Protein AF-Q5F822-F1 (afdb_monomer)

Secondary structure (DSSP, 8-state):
-----HHHHHHHHHHHHHTTT-GGGS-HHHHHHHHHHHH-GGGHHHHHTGGGGSS---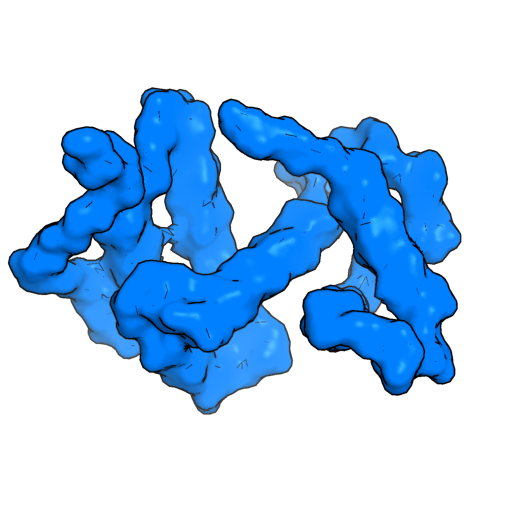-GGGT---HHHHHHHHHHHHHHHHHT-STTHHHHHHHHHHHH-TTHHHHHHHHHHHHHHHHHHHHTPPP-HHHHHHHHHHHTT----SSPPPPTTT--

Sequence (156 aa):
MYDVNTHDVRRFFARVWQQRLNPLQLGALEQKALRIVEAHPEYHRYLERIEDHLDTDWLPENGESNPFLHMSLHLSVQEQAGIDQPHGIRAIHDTLCAKRGWPEAEHEMMEALAETLWTAQRYGTGLDVNFYMTRLRKLIGLGAEDQARLNPHEIA

InterPro domains:
  IPR014993 Protein of unknown function DUF1841 [PF08897] (6-137)

Radius of gyration: 16.67 Å; Cα contacts (8 Å, |Δi|>4): 138; chains: 1; bounding box: 43×29×45 Å

pLDDT: mean 93.11, std 9.92, range [33.16, 98.75]

Foldseek 3Di:
DPPPQLLVLLLLLLVLLVCLVPLVPDDPLSNQSSVLCVVCVVCSVCSPVVVVPSPDDDDVVVVDDDPSVVSVLLSVLCVCLVVCVVPPSVVLLVLLCVVPNPPVSSVQLSVLVVVQVCVCVVVVHARQPQSSVQSSLVVNPHHGDPDGDDGPVNPD

Mean predicted aligned error: 4.24 Å

Solvent-accessible surface area (backbone atoms only — not comparable to full-atom values): 9109 Å² total; per-residue (Å²): 126,88,79,72,54,64,54,58,57,51,50,48,56,22,51,35,60,73,42,56,92,49,55,89,79,45,53,76,68,45,47,54,51,39,55,54,50,70,75,38,66,89,47,48,71,50,40,78,43,40,85,85,50,59,82,64,82,64,43,76,90,74,75,44,79,44,62,65,60,53,56,49,45,51,53,49,53,53,46,26,35,70,70,33,50,64,78,63,40,28,62,48,50,54,52,35,33,76,75,65,33,81,66,59,30,53,56,62,49,39,53,37,51,51,53,36,52,49,51,16,63,76,69,74,47,62,62,52,53,54,63,32,50,28,48,50,31,43,77,76,76,39,66,67,71,96,68,83,65,86,32,76,76,75,70,124

Structure (mmCIF, N/CA/C/O backbone):
data_AF-Q5F822-F1
#
_entry.id   AF-Q5F822-F1
#
loop_
_atom_site.group_PDB
_atom_site.id
_atom_site.type_symbol
_atom_site.label_atom_id
_atom_site.label_alt_id
_atom_site.label_comp_id
_atom_site.label_asym_id
_atom_site.label_entity_id
_atom_site.label_seq_id
_atom_site.pdbx_PDB_ins_code
_atom_site.Cartn_x
_atom_site.Cartn_y
_atom_site.Cartn_z
_atom_site.occupancy
_atom_site.B_iso_or_equiv
_atom_site.auth_seq_id
_atom_site.auth_comp_id
_atom_site.auth_asym_id
_atom_site.auth_atom_id
_atom_site.pdbx_PDB_model_num
ATOM 1 N N . MET A 1 1 ? 14.947 14.707 7.868 1.00 33.16 1 MET A N 1
ATOM 2 C CA . MET A 1 1 ? 13.907 13.732 7.479 1.00 33.16 1 MET A CA 1
ATOM 3 C C . MET A 1 1 ? 12.637 14.205 8.157 1.00 33.16 1 MET A C 1
ATOM 5 O O . MET A 1 1 ? 12.755 14.585 9.314 1.00 33.16 1 MET A O 1
ATOM 9 N N . TYR A 1 2 ? 11.508 14.337 7.453 1.00 37.69 2 TYR A N 1
ATOM 10 C CA . TYR A 1 2 ? 10.244 14.725 8.092 1.00 37.69 2 TYR A CA 1
ATOM 11 C C . TYR A 1 2 ? 10.014 13.776 9.268 1.00 37.69 2 TYR A C 1
ATOM 13 O O . TYR A 1 2 ? 9.829 12.582 9.046 1.00 37.69 2 TYR A O 1
ATOM 21 N N . ASP A 1 3 ? 10.130 14.284 10.492 1.00 50.03 3 ASP A N 1
ATOM 22 C CA . ASP A 1 3 ? 9.794 13.524 11.687 1.00 50.03 3 ASP A CA 1
ATOM 23 C C . ASP A 1 3 ? 8.271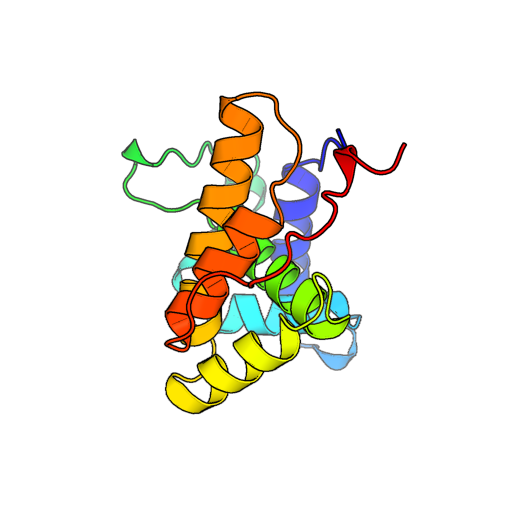 13.480 11.712 1.00 50.03 3 ASP A C 1
ATOM 25 O O . ASP A 1 3 ? 7.601 14.373 12.233 1.00 50.03 3 ASP A O 1
ATOM 29 N N . VAL A 1 4 ? 7.714 12.542 10.942 1.00 64.75 4 VAL A N 1
ATOM 30 C CA . VAL A 1 4 ? 6.280 12.304 10.924 1.00 64.75 4 VAL A CA 1
ATOM 31 C C . VAL A 1 4 ? 5.951 11.827 12.322 1.00 64.75 4 VAL A C 1
ATOM 33 O O . VAL A 1 4 ? 6.235 10.684 12.679 1.00 64.75 4 VAL A O 1
ATOM 36 N N . ASN A 1 5 ? 5.391 12.734 13.114 1.00 85.94 5 ASN A N 1
ATOM 37 C CA . ASN A 1 5 ? 5.016 12.455 14.480 1.00 85.94 5 ASN A CA 1
ATOM 38 C C . ASN A 1 5 ? 4.068 11.250 14.489 1.00 85.94 5 ASN A C 1
ATOM 40 O O . ASN A 1 5 ? 2.938 11.305 13.991 1.00 85.94 5 ASN A O 1
ATOM 44 N N . THR A 1 6 ? 4.555 10.137 15.035 1.00 90.00 6 THR A N 1
ATOM 45 C CA . THR A 1 6 ? 3.831 8.866 15.052 1.00 90.00 6 THR A CA 1
ATOM 46 C C . THR A 1 6 ? 2.511 8.999 15.803 1.00 90.00 6 THR A C 1
ATOM 48 O O . THR A 1 6 ? 1.526 8.379 15.403 1.00 90.00 6 THR A O 1
ATOM 51 N N . HIS A 1 7 ? 2.447 9.854 16.829 1.00 94.31 7 HIS A N 1
ATOM 52 C CA . HIS A 1 7 ? 1.209 10.149 17.550 1.00 94.31 7 HIS A CA 1
ATOM 53 C C . HIS A 1 7 ? 0.186 10.861 16.665 1.00 94.31 7 HIS A C 1
ATOM 55 O O . HIS A 1 7 ? -0.999 10.548 16.754 1.00 94.31 7 HIS A O 1
ATOM 61 N N . ASP A 1 8 ? 0.616 11.775 15.794 1.00 94.94 8 ASP A N 1
ATOM 62 C CA . ASP A 1 8 ? -0.298 12.507 14.909 1.00 94.94 8 ASP A CA 1
ATOM 63 C C . ASP A 1 8 ? -0.915 11.572 13.865 1.00 94.94 8 ASP A C 1
ATOM 65 O O . ASP A 1 8 ? -2.124 11.613 13.643 1.00 94.94 8 ASP A O 1
ATOM 69 N N . VAL A 1 9 ? -0.124 10.657 13.292 1.00 95.25 9 VAL A N 1
ATOM 70 C CA . VAL A 1 9 ? -0.637 9.619 12.377 1.00 95.25 9 VAL A CA 1
ATOM 71 C C . VAL A 1 9 ? -1.618 8.692 13.095 1.00 95.25 9 VAL A C 1
ATOM 73 O O . VAL A 1 9 ? -2.702 8.411 12.581 1.00 95.25 9 VAL A O 1
ATOM 76 N N . ARG A 1 10 ? -1.271 8.245 14.308 1.00 96.88 10 ARG A N 1
ATOM 77 C CA . ARG A 1 10 ? -2.132 7.394 15.144 1.00 96.88 1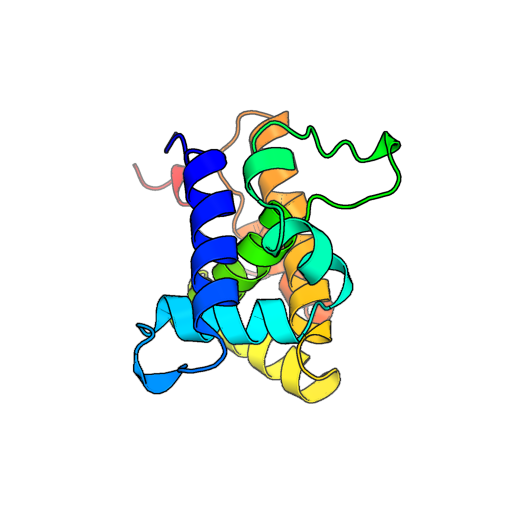0 ARG A CA 1
ATOM 78 C C . ARG A 1 10 ? -3.475 8.073 15.432 1.00 96.88 10 ARG A C 1
ATOM 80 O O . ARG A 1 10 ? -4.534 7.494 15.178 1.00 96.88 10 ARG A O 1
ATOM 87 N N . ARG A 1 11 ? -3.446 9.330 15.885 1.00 97.25 11 ARG A N 1
ATOM 88 C CA . ARG A 1 11 ? -4.654 10.122 16.166 1.00 97.25 11 ARG A CA 1
ATOM 89 C C . ARG A 1 11 ? -5.446 10.469 14.909 1.00 97.25 11 ARG A C 1
ATOM 91 O O . ARG A 1 11 ? -6.672 10.506 14.979 1.00 97.25 11 ARG A O 1
ATOM 98 N N . PHE A 1 12 ? -4.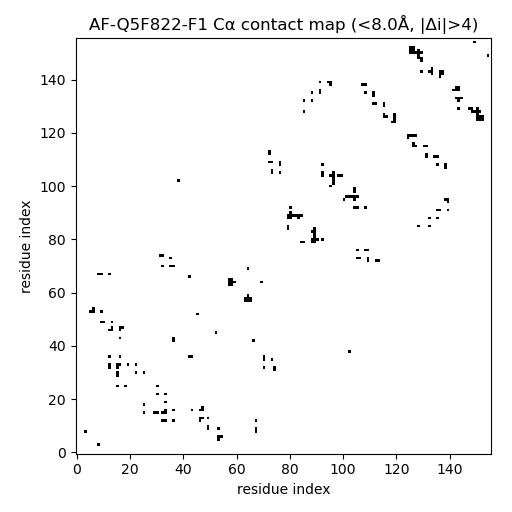791 10.669 13.765 1.00 97.50 12 PHE A N 1
ATOM 99 C CA . PHE A 1 12 ? -5.464 10.892 12.486 1.00 97.50 12 PHE A CA 1
ATOM 100 C C . PHE A 1 12 ? -6.397 9.724 12.134 1.00 97.50 12 PHE A C 1
ATOM 102 O O . PHE A 1 12 ? -7.594 9.942 11.944 1.00 97.50 12 PHE A O 1
ATOM 109 N N . PHE A 1 13 ? -5.897 8.483 12.132 1.00 98.12 13 PHE A N 1
ATOM 110 C CA . PHE A 1 13 ? -6.738 7.316 11.833 1.00 98.12 13 PHE A CA 1
ATOM 111 C C . PHE A 1 13 ? -7.849 7.115 12.869 1.00 98.12 13 PHE A C 1
ATOM 113 O O . PHE A 1 13 ? -8.981 6.797 12.504 1.00 98.12 13 PHE A O 1
ATOM 120 N N . ALA A 1 14 ? -7.564 7.354 14.152 1.00 97.75 14 ALA A N 1
ATOM 121 C CA . ALA A 1 14 ? -8.575 7.246 15.200 1.00 97.75 14 ALA A CA 1
ATOM 122 C C . ALA A 1 14 ? -9.697 8.283 15.040 1.00 97.75 14 ALA A C 1
ATOM 124 O O . ALA A 1 14 ? -10.873 7.939 15.157 1.00 97.75 14 ALA A O 1
ATOM 125 N N . ARG A 1 15 ? -9.364 9.534 14.697 1.00 97.25 15 ARG A N 1
ATOM 126 C CA . ARG A 1 15 ? -10.349 10.582 14.389 1.00 97.25 15 ARG A CA 1
ATOM 127 C C . ARG A 1 15 ? -11.228 10.190 13.203 1.00 97.25 15 ARG A C 1
ATOM 129 O O . ARG A 1 15 ? -12.448 10.314 13.291 1.00 97.25 15 ARG A O 1
ATOM 136 N N . VAL A 1 16 ? -10.623 9.704 12.118 1.00 97.94 16 VAL A N 1
ATOM 137 C CA . VAL A 1 16 ? -11.362 9.224 10.940 1.00 97.94 16 VAL A CA 1
ATOM 138 C C . VAL A 1 16 ? -12.339 8.116 11.342 1.00 97.94 16 VAL A C 1
ATOM 140 O O . VAL A 1 16 ? -13.517 8.172 10.988 1.00 97.94 16 VAL A O 1
ATOM 143 N N . TRP A 1 17 ? -11.892 7.158 12.159 1.00 97.62 17 TRP A N 1
ATOM 144 C CA . TRP A 1 17 ? -12.746 6.077 12.653 1.00 97.62 17 TRP A CA 1
ATOM 145 C C . TRP A 1 17 ? -13.890 6.566 13.548 1.00 97.62 17 TRP A C 1
ATOM 147 O O . TRP A 1 17 ? -15.018 6.082 13.436 1.00 97.62 17 TRP A O 1
ATOM 157 N N . GLN A 1 18 ? -13.649 7.556 14.407 1.00 96.00 18 GLN A N 1
ATOM 158 C CA . GLN A 1 18 ? -14.696 8.175 15.229 1.00 96.00 18 GLN A CA 1
ATOM 159 C C . GLN A 1 18 ? -15.768 8.874 14.377 1.00 96.00 18 GLN A C 1
ATOM 161 O O . GLN A 1 18 ? -16.945 8.862 14.735 1.00 96.00 18 GLN A O 1
ATOM 166 N N . GLN A 1 19 ? -15.385 9.442 13.233 1.00 95.75 19 GLN A N 1
ATOM 167 C CA . GLN A 1 19 ? -16.272 10.184 12.332 1.00 95.75 19 GLN A CA 1
ATOM 168 C C . GLN A 1 19 ? -16.927 9.318 11.238 1.00 95.75 19 GLN A C 1
ATOM 170 O O . GLN A 1 19 ? -17.688 9.837 10.420 1.00 95.75 19 GLN A O 1
ATOM 175 N N . ARG A 1 20 ? -16.712 7.993 11.253 1.00 96.62 20 ARG A N 1
ATOM 176 C CA . ARG A 1 20 ? -17.192 7.044 10.227 1.00 96.62 20 ARG A CA 1
ATOM 177 C C . ARG A 1 20 ? -18.690 7.103 9.920 1.00 96.62 20 ARG A C 1
ATOM 179 O O . ARG A 1 20 ? -19.097 6.822 8.802 1.00 96.62 20 ARG A O 1
ATOM 186 N N . LEU A 1 21 ? -19.521 7.476 10.898 1.00 95.94 21 LEU A N 1
ATOM 187 C CA . LEU A 1 21 ? -20.980 7.543 10.733 1.00 95.94 21 LEU A CA 1
ATOM 188 C C . LEU A 1 21 ? -21.451 8.793 9.973 1.00 95.94 21 LEU A C 1
ATOM 190 O O . LEU A 1 21 ? -22.629 8.894 9.640 1.00 95.94 21 LEU A O 1
ATOM 194 N N . ASN A 1 22 ? -20.557 9.746 9.697 1.00 94.00 22 ASN A N 1
ATOM 195 C CA . ASN A 1 22 ? -20.857 10.929 8.897 1.00 94.00 22 ASN A CA 1
ATOM 196 C C . ASN A 1 22 ? -19.758 11.183 7.846 1.00 94.00 22 ASN A C 1
ATOM 198 O O . ASN A 1 22 ? -19.068 12.205 7.893 1.00 94.00 22 ASN A O 1
ATOM 202 N N . PRO A 1 23 ? -19.585 10.262 6.878 1.00 88.31 23 PRO A N 1
ATOM 203 C CA . PRO A 1 23 ? -18.461 10.295 5.942 1.00 88.31 23 PRO A CA 1
ATOM 204 C C . PRO A 1 23 ? -18.490 11.512 5.006 1.00 88.31 23 PRO A C 1
ATOM 206 O O . PRO A 1 23 ? -17.453 11.911 4.489 1.00 88.31 23 PRO A O 1
ATOM 209 N N . LEU A 1 24 ? -19.653 12.149 4.816 1.00 89.81 24 LEU A N 1
ATOM 210 C CA . LEU A 1 24 ? -19.796 13.354 3.988 1.00 89.81 24 LEU A CA 1
ATOM 211 C C . LEU A 1 24 ? -19.132 14.599 4.600 1.00 89.81 24 LEU A C 1
ATOM 213 O O . LEU A 1 24 ? -18.941 15.585 3.894 1.00 89.81 24 LEU A O 1
ATOM 217 N N . GLN A 1 25 ? -18.793 14.569 5.893 1.00 94.00 25 GLN A N 1
ATOM 218 C CA . GLN A 1 25 ? -18.050 15.643 6.566 1.00 94.00 25 GLN A CA 1
ATOM 219 C C . GLN A 1 25 ? -16.531 15.447 6.499 1.00 94.00 25 GLN A C 1
ATOM 221 O O . GLN A 1 25 ? -15.785 16.354 6.863 1.00 94.00 25 GLN A O 1
ATOM 226 N N . LEU A 1 26 ? -16.071 14.277 6.050 1.00 96.75 26 LEU A N 1
ATOM 227 C CA . LEU A 1 26 ? -14.653 13.974 5.922 1.00 96.75 26 LEU A CA 1
ATOM 228 C C . LEU A 1 26 ? -14.077 14.627 4.664 1.00 96.75 26 LEU A C 1
ATOM 230 O O . LEU A 1 26 ? -14.685 14.593 3.592 1.00 96.75 26 LEU A O 1
ATOM 234 N N . GLY A 1 27 ? -12.869 15.174 4.773 1.00 96.88 27 GLY A N 1
ATOM 235 C CA . GLY A 1 27 ? -12.091 15.621 3.622 1.00 96.88 27 GLY A CA 1
ATOM 236 C C . GLY A 1 27 ? -11.655 14.454 2.728 1.00 96.88 27 GLY A C 1
ATOM 237 O O . GLY A 1 27 ? -11.729 13.288 3.108 1.00 96.88 27 GLY A O 1
ATOM 238 N N . ALA A 1 28 ? -11.139 14.749 1.532 1.00 95.12 28 ALA A N 1
ATOM 239 C CA . ALA A 1 28 ? -10.774 13.714 0.556 1.00 95.12 28 ALA A CA 1
ATOM 240 C C . ALA A 1 28 ? -9.756 12.684 1.095 1.00 95.12 28 ALA A C 1
ATOM 242 O O . ALA A 1 28 ? -9.903 11.486 0.853 1.00 95.12 28 ALA A O 1
ATOM 243 N N . LEU A 1 29 ? -8.745 13.131 1.852 1.00 96.56 29 LEU A N 1
ATOM 244 C CA . LEU A 1 29 ? -7.767 12.236 2.483 1.00 96.56 29 LEU A CA 1
ATOM 245 C C . LEU A 1 29 ? -8.405 11.384 3.590 1.00 96.56 29 LEU A C 1
ATOM 247 O O . LEU A 1 29 ? -8.164 10.182 3.656 1.00 96.56 29 LEU A O 1
ATOM 251 N N . GLU A 1 30 ? -9.250 11.990 4.424 1.00 97.81 30 GLU A N 1
ATOM 252 C CA . GLU A 1 30 ? -9.978 11.289 5.485 1.00 97.81 30 GLU A CA 1
ATOM 253 C C . GLU A 1 30 ? -10.946 10.243 4.899 1.00 97.81 30 GLU A C 1
ATOM 255 O O . GLU A 1 30 ? -11.057 9.153 5.444 1.00 97.81 30 GLU A O 1
ATOM 260 N N . GLN A 1 31 ? -11.577 10.508 3.749 1.00 97.44 31 GLN A N 1
ATOM 261 C CA . GLN A 1 31 ? -12.413 9.526 3.045 1.00 97.44 31 GLN A CA 1
ATOM 262 C C . GLN A 1 31 ? -11.600 8.347 2.488 1.00 97.44 31 GLN A C 1
ATOM 264 O O . GLN A 1 31 ? -12.050 7.202 2.553 1.00 97.44 31 GLN A O 1
ATOM 269 N N . LYS A 1 32 ? -10.394 8.588 1.946 1.00 96.94 32 LYS A N 1
ATOM 270 C CA . LYS A 1 32 ? -9.475 7.497 1.565 1.00 96.94 32 LYS A CA 1
ATOM 271 C C . LYS A 1 32 ? -9.097 6.664 2.794 1.00 96.94 32 LYS A C 1
ATOM 273 O O . LYS A 1 32 ? -9.216 5.443 2.752 1.00 96.94 32 LYS A O 1
ATOM 278 N N . ALA A 1 33 ? -8.714 7.328 3.885 1.00 98.25 33 ALA A N 1
ATOM 279 C CA . ALA A 1 33 ? -8.361 6.676 5.140 1.00 98.25 33 ALA A CA 1
ATOM 280 C C . ALA A 1 33 ? -9.531 5.870 5.723 1.00 98.25 33 ALA A C 1
ATOM 282 O O . ALA A 1 33 ? -9.316 4.745 6.158 1.00 98.25 33 ALA A O 1
ATOM 283 N N . LEU A 1 34 ? -10.764 6.388 5.672 1.00 98.19 34 LEU A N 1
ATOM 284 C CA . LEU A 1 34 ? -11.944 5.681 6.168 1.00 98.19 34 LEU A CA 1
ATOM 285 C C . LEU A 1 34 ? -12.154 4.367 5.415 1.00 98.19 34 LEU A C 1
ATOM 287 O O . LEU A 1 34 ? -12.291 3.334 6.058 1.00 98.19 34 LEU A O 1
ATOM 291 N N . ARG A 1 35 ? -12.089 4.389 4.077 1.00 97.69 35 ARG A N 1
ATOM 292 C CA . ARG A 1 35 ? -12.210 3.166 3.267 1.00 97.69 35 ARG A CA 1
ATOM 293 C C . ARG A 1 35 ? -11.155 2.132 3.653 1.00 97.69 35 ARG A C 1
ATOM 295 O O . ARG A 1 35 ? -11.484 0.964 3.819 1.00 97.69 35 ARG A O 1
ATOM 302 N N . ILE A 1 36 ? -9.902 2.560 3.835 1.00 98.44 36 ILE A N 1
ATOM 303 C CA . ILE A 1 36 ? -8.814 1.672 4.275 1.00 98.44 36 ILE A CA 1
ATOM 304 C C . ILE A 1 36 ? -9.134 1.074 5.647 1.00 98.44 36 ILE A C 1
ATOM 306 O O . ILE A 1 36 ? -9.031 -0.137 5.806 1.00 98.44 36 ILE A O 1
ATOM 310 N N . VAL A 1 37 ? -9.548 1.891 6.619 1.00 98.12 37 VAL A N 1
ATOM 311 C CA . VAL A 1 37 ? -9.900 1.411 7.962 1.00 98.12 37 VAL A CA 1
ATOM 312 C C . VAL A 1 37 ? -11.061 0.415 7.899 1.00 98.12 37 VAL A C 1
ATOM 314 O O . VAL A 1 37 ? -10.990 -0.636 8.525 1.00 98.12 37 VAL A O 1
ATOM 317 N N . GLU A 1 38 ? -12.111 0.693 7.127 1.00 97.81 38 GLU A N 1
ATOM 318 C CA . GLU A 1 38 ? -13.256 -0.213 6.957 1.00 97.81 38 GLU A CA 1
ATOM 319 C C . GLU A 1 38 ? -12.850 -1.575 6.377 1.00 97.81 38 GLU A C 1
ATOM 321 O O . GLU A 1 38 ? -13.400 -2.596 6.787 1.00 97.81 38 GLU A O 1
ATOM 326 N N . ALA A 1 39 ? -11.858 -1.601 5.484 1.00 97.75 39 ALA A N 1
ATOM 327 C CA . ALA A 1 39 ? -11.325 -2.831 4.903 1.00 97.75 39 ALA A CA 1
ATOM 328 C C . ALA A 1 39 ? -10.390 -3.629 5.834 1.00 97.75 39 ALA A C 1
ATOM 330 O O . ALA A 1 39 ? -10.067 -4.764 5.500 1.00 97.75 39 ALA A O 1
ATOM 331 N N . HIS A 1 40 ? -9.982 -3.073 6.983 1.00 97.56 40 HIS A N 1
ATOM 332 C CA . HIS A 1 40 ? -9.076 -3.719 7.947 1.00 97.56 40 HIS A CA 1
ATOM 333 C C . HIS A 1 40 ? -9.705 -3.783 9.355 1.00 97.56 40 HIS A C 1
ATOM 335 O O . HIS A 1 40 ? -9.281 -3.063 10.272 1.00 97.56 40 HIS A O 1
ATOM 341 N N . PRO A 1 41 ? -10.747 -4.616 9.558 1.00 97.00 41 PRO A N 1
ATOM 342 C CA . PRO A 1 41 ? -11.453 -4.735 10.836 1.00 97.00 41 PRO A CA 1
ATOM 343 C C . PRO A 1 41 ? -10.570 -5.147 12.020 1.00 97.00 41 PRO A C 1
ATOM 345 O O . PRO A 1 41 ? -10.848 -4.774 13.161 1.00 97.00 41 PRO A O 1
ATOM 348 N N . GLU A 1 42 ? -9.468 -5.849 11.773 1.00 95.25 42 GLU A N 1
ATOM 349 C CA . GLU A 1 42 ? -8.463 -6.221 12.769 1.00 95.25 42 GLU A CA 1
ATOM 350 C C . GLU A 1 42 ? -7.844 -5.013 13.495 1.00 95.25 42 GLU A C 1
ATOM 352 O O . GLU A 1 42 ? -7.375 -5.143 14.630 1.00 95.25 42 GLU A O 1
ATOM 357 N N . TYR A 1 43 ? -7.880 -3.827 12.877 1.00 95.88 43 TYR A N 1
ATOM 358 C CA . TYR A 1 43 ? -7.311 -2.605 13.440 1.00 95.88 43 TYR A CA 1
ATOM 359 C C . TYR A 1 43 ? -8.319 -1.745 14.204 1.00 95.88 43 TYR A C 1
ATOM 361 O O . TYR A 1 43 ? -7.904 -0.874 14.973 1.00 95.88 43 TYR A O 1
ATOM 369 N N . HIS A 1 44 ? -9.626 -2.005 14.075 1.00 96.94 44 HIS A N 1
ATOM 370 C CA . HIS A 1 44 ? -10.677 -1.194 14.711 1.00 96.94 44 HIS A CA 1
ATOM 371 C C . HIS A 1 44 ? -10.492 -1.104 16.228 1.00 96.94 44 HIS A C 1
ATOM 373 O O . HIS A 1 44 ? -10.607 -0.018 16.795 1.00 96.94 44 HIS A O 1
ATOM 379 N N . ARG A 1 45 ? -10.094 -2.212 16.871 1.00 95.44 45 ARG A N 1
ATOM 380 C CA . ARG A 1 45 ? -9.850 -2.278 18.324 1.00 95.44 45 ARG A CA 1
ATOM 381 C C . ARG A 1 45 ? -8.812 -1.267 18.819 1.00 95.44 45 ARG A C 1
ATOM 383 O O . ARG A 1 45 ? -8.971 -0.717 19.905 1.00 95.44 45 ARG A O 1
ATOM 390 N N . TYR A 1 46 ? -7.775 -0.993 18.026 1.00 95.69 46 TYR A N 1
ATOM 391 C CA . TYR A 1 46 ? -6.743 -0.025 18.400 1.00 95.69 46 TYR A CA 1
ATOM 392 C C . TYR A 1 46 ? -7.236 1.411 18.211 1.00 95.69 46 TYR A C 1
ATOM 394 O O . TYR A 1 46 ? -6.914 2.286 19.008 1.00 95.69 46 TYR A O 1
ATOM 402 N N . LEU A 1 47 ? -8.046 1.656 17.177 1.00 97.19 47 LEU A N 1
ATOM 403 C CA . LEU A 1 47 ? -8.592 2.980 16.867 1.00 97.19 47 LEU A CA 1
ATOM 404 C C . LEU A 1 47 ? -9.652 3.426 17.880 1.00 97.19 47 LEU A C 1
ATOM 406 O O . LEU A 1 47 ? -9.741 4.610 18.201 1.00 97.19 47 LEU A O 1
ATOM 410 N N . GLU A 1 48 ? -10.432 2.487 18.415 1.00 96.00 48 GLU A N 1
ATOM 411 C CA . GLU A 1 48 ? -11.412 2.747 19.478 1.00 96.00 48 GLU A CA 1
ATOM 412 C C . GLU A 1 48 ? -10.763 3.150 20.808 1.00 96.00 48 GLU A C 1
ATOM 414 O O . GLU A 1 48 ? -11.383 3.852 21.607 1.00 96.00 48 GLU A O 1
ATOM 419 N N . ARG A 1 49 ? -9.512 2.737 21.037 1.00 94.94 49 ARG A N 1
ATOM 420 C CA . ARG A 1 49 ? -8.760 2.970 22.277 1.00 94.94 49 ARG A CA 1
ATOM 421 C C . ARG A 1 49 ? -7.403 3.611 22.005 1.00 94.94 49 ARG A C 1
ATOM 423 O O . ARG A 1 49 ? -6.396 3.217 22.581 1.00 94.94 49 ARG A O 1
ATOM 430 N N . ILE A 1 50 ? -7.372 4.597 21.110 1.00 95.88 50 ILE A N 1
ATOM 431 C CA . ILE A 1 50 ? -6.108 5.106 20.567 1.00 95.88 50 ILE A CA 1
ATOM 432 C C . ILE A 1 50 ? -5.128 5.608 21.629 1.00 95.88 50 ILE A C 1
ATOM 434 O O . ILE A 1 50 ? -3.934 5.364 21.492 1.00 95.88 50 ILE A O 1
ATOM 438 N N . GLU A 1 51 ? -5.615 6.247 22.696 1.00 95.81 51 GLU A N 1
ATOM 439 C CA . GLU A 1 51 ? -4.759 6.785 23.762 1.00 95.81 51 GLU A CA 1
ATOM 440 C C . GLU A 1 51 ? -4.016 5.676 24.535 1.00 95.81 51 GLU A C 1
ATOM 442 O O . GLU A 1 51 ? -2.904 5.912 24.995 1.00 95.81 51 GLU A O 1
ATOM 447 N N . ASP A 1 52 ? -4.551 4.447 24.583 1.00 95.69 52 ASP A N 1
ATOM 448 C CA . ASP A 1 52 ? -3.861 3.281 25.166 1.00 95.69 52 ASP A CA 1
ATOM 449 C C . ASP A 1 52 ? -2.733 2.761 24.252 1.00 95.69 52 ASP A C 1
ATOM 451 O O . ASP A 1 52 ? -1.877 1.982 24.675 1.00 95.69 52 ASP A O 1
ATOM 455 N N . HIS A 1 53 ? -2.739 3.174 22.981 1.00 94.06 53 HIS A N 1
ATOM 456 C CA . HIS A 1 53 ? -1.892 2.640 21.923 1.00 94.06 53 HIS A CA 1
ATOM 457 C C . HIS A 1 53 ? -0.996 3.688 21.264 1.00 94.06 53 HIS A C 1
ATOM 459 O O . HIS A 1 53 ? -0.457 3.424 20.192 1.00 94.06 53 HIS A O 1
ATOM 465 N N . LEU A 1 54 ? -0.805 4.873 21.850 1.00 93.94 54 LEU A N 1
ATOM 466 C CA . LEU A 1 54 ? 0.050 5.910 21.254 1.00 93.94 54 LEU A CA 1
ATOM 467 C C . LEU A 1 54 ? 1.535 5.558 21.291 1.00 93.94 54 LEU A C 1
ATOM 469 O O . LEU A 1 54 ? 2.234 5.773 20.303 1.00 93.94 54 LEU A O 1
ATOM 473 N N . ASP A 1 55 ? 1.973 4.947 22.387 1.00 93.50 55 ASP A N 1
ATOM 474 C CA . ASP A 1 55 ? 3.374 4.591 22.635 1.00 93.50 55 ASP A CA 1
ATOM 475 C C . ASP A 1 55 ? 3.646 3.093 22.446 1.00 93.50 55 ASP A C 1
ATOM 477 O O . ASP A 1 55 ? 4.709 2.594 22.796 1.00 93.50 55 ASP A O 1
ATOM 481 N N . THR A 1 56 ? 2.684 2.339 21.898 1.00 92.44 56 THR A N 1
ATOM 482 C CA . THR A 1 56 ? 2.901 0.918 21.604 1.00 92.44 56 THR A CA 1
ATOM 483 C C . THR A 1 56 ? 3.992 0.756 20.549 1.00 92.44 56 THR A C 1
ATOM 485 O O . THR A 1 56 ? 3.858 1.281 19.433 1.00 92.44 56 THR A O 1
ATOM 488 N N . ASP A 1 57 ? 5.016 -0.021 20.896 1.00 87.94 57 ASP A N 1
ATOM 489 C CA . ASP A 1 57 ? 6.044 -0.492 19.977 1.00 87.94 57 ASP A CA 1
ATOM 490 C C . ASP A 1 57 ? 5.580 -1.761 19.263 1.00 87.94 57 ASP A C 1
ATOM 492 O O . ASP A 1 57 ? 5.448 -2.847 19.833 1.00 87.94 57 ASP A O 1
ATOM 496 N N . TRP A 1 58 ? 5.331 -1.601 17.969 1.00 88.44 58 TRP A N 1
ATOM 497 C CA . TRP A 1 58 ? 4.927 -2.672 17.071 1.00 88.44 58 TRP A CA 1
ATOM 498 C C . TRP A 1 58 ? 6.164 -3.337 16.472 1.00 88.44 58 TRP A C 1
ATOM 500 O O . TRP A 1 58 ? 6.645 -2.934 15.411 1.00 88.44 58 TRP A O 1
ATOM 510 N N . LEU A 1 59 ? 6.700 -4.329 17.183 1.00 80.75 59 LEU A N 1
ATOM 511 C CA . LEU A 1 59 ? 7.857 -5.102 16.740 1.00 80.75 59 LEU A CA 1
ATOM 512 C C . LEU A 1 59 ? 7.415 -6.329 15.926 1.00 80.75 59 LEU A C 1
ATOM 514 O O . LEU A 1 59 ? 6.474 -7.008 16.342 1.00 80.75 59 LEU A O 1
ATOM 518 N N . PRO A 1 60 ? 8.123 -6.685 14.834 1.00 75.62 60 PRO A N 1
ATOM 519 C CA . PRO A 1 60 ? 7.841 -7.904 14.065 1.00 75.62 60 PRO A CA 1
ATOM 520 C C . PRO A 1 60 ? 7.812 -9.175 14.928 1.00 75.62 60 PRO A C 1
ATOM 522 O O . PRO A 1 60 ? 7.068 -10.111 14.653 1.00 75.62 60 PRO A O 1
ATOM 525 N N . GLU A 1 61 ? 8.606 -9.186 15.999 1.00 75.81 61 GLU A N 1
ATOM 526 C CA . GLU A 1 61 ? 8.734 -10.275 16.973 1.00 75.81 61 GLU A CA 1
ATOM 527 C C . GLU A 1 61 ? 7.428 -10.573 17.723 1.00 75.81 61 GLU A C 1
ATOM 529 O O . GLU A 1 61 ? 7.209 -11.705 18.150 1.00 75.81 61 GLU A O 1
ATOM 534 N N . ASN A 1 62 ? 6.535 -9.586 17.838 1.00 74.56 62 ASN A N 1
ATOM 535 C CA . ASN A 1 62 ? 5.242 -9.741 18.504 1.00 74.56 62 ASN A CA 1
ATOM 536 C C . ASN A 1 62 ? 4.198 -10.434 17.612 1.00 74.56 62 ASN A C 1
ATOM 538 O O . ASN A 1 62 ? 3.068 -10.643 18.046 1.00 74.56 62 ASN A O 1
ATOM 542 N N . GLY A 1 63 ? 4.546 -10.766 16.363 1.00 72.00 63 GLY A N 1
ATOM 543 C CA . GLY A 1 63 ? 3.644 -11.400 15.398 1.00 72.00 63 GLY A CA 1
ATOM 544 C C . GLY A 1 63 ? 2.526 -10.490 14.877 1.00 72.00 63 GLY A C 1
ATOM 545 O O . GLY A 1 63 ? 1.718 -10.937 14.067 1.00 72.00 63 GLY A O 1
ATOM 546 N N . GLU A 1 64 ? 2.478 -9.226 15.305 1.00 74.50 64 GLU A N 1
ATOM 547 C CA . GLU A 1 64 ? 1.510 -8.232 14.844 1.00 74.50 64 GLU A CA 1
ATOM 548 C C . GLU A 1 64 ? 2.222 -7.147 14.021 1.00 74.50 64 GLU A C 1
ATOM 550 O O . GLU A 1 64 ? 3.130 -6.461 14.496 1.00 74.50 64 GLU A O 1
ATOM 555 N N . SER A 1 65 ? 1.794 -6.983 12.766 1.00 85.31 65 SER A N 1
ATOM 556 C CA . SER A 1 65 ? 2.207 -5.865 11.914 1.00 85.31 65 SER A CA 1
ATOM 557 C C . SER A 1 65 ? 1.739 -4.542 12.517 1.00 85.31 65 SER A C 1
ATOM 559 O O . SER A 1 65 ? 0.610 -4.450 12.990 1.00 85.31 65 SER A O 1
ATOM 561 N N . ASN A 1 66 ? 2.570 -3.497 12.447 1.00 93.12 66 ASN A N 1
ATOM 562 C CA . ASN A 1 66 ? 2.195 -2.156 12.903 1.00 93.12 66 ASN A CA 1
ATOM 563 C C . ASN A 1 66 ? 0.959 -1.641 12.128 1.00 93.12 66 ASN A C 1
ATOM 565 O O . ASN A 1 66 ? 1.102 -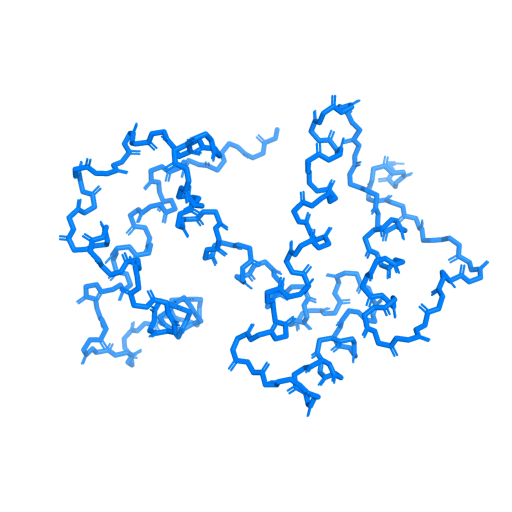1.312 10.944 1.00 93.12 66 ASN A O 1
ATOM 569 N N . PRO A 1 67 ? -0.216 -1.493 12.776 1.00 94.94 67 PRO A N 1
ATOM 570 C CA . PRO A 1 67 ? -1.459 -1.111 12.102 1.00 94.94 67 PRO A CA 1
ATOM 571 C C . PRO A 1 67 ? -1.348 0.224 11.368 1.00 94.94 67 PRO A C 1
ATOM 573 O O . PRO A 1 67 ? -1.815 0.394 10.245 1.00 94.94 67 PRO A O 1
ATOM 576 N N . PHE A 1 68 ? -0.691 1.192 12.000 1.00 95.88 68 PHE A N 1
ATOM 577 C CA . PHE A 1 68 ? -0.606 2.560 11.504 1.00 95.88 68 PHE A CA 1
ATOM 578 C C . PHE A 1 68 ? 0.375 2.681 10.348 1.00 95.88 68 PHE A C 1
ATOM 580 O O . PHE A 1 68 ? 0.112 3.425 9.403 1.00 95.88 68 PHE A O 1
ATOM 587 N N . LEU A 1 69 ? 1.477 1.926 10.395 1.00 94.31 69 LEU A N 1
ATOM 588 C CA . LEU A 1 69 ? 2.380 1.815 9.255 1.00 94.31 69 LEU A CA 1
ATOM 589 C C . LEU A 1 69 ? 1.653 1.166 8.075 1.00 94.31 69 LEU A C 1
ATOM 591 O O . LEU A 1 69 ? 1.687 1.714 6.979 1.00 94.31 69 LEU A O 1
ATOM 595 N N . HIS A 1 70 ? 0.947 0.057 8.311 1.00 95.81 70 HIS A N 1
ATOM 596 C CA . HIS A 1 70 ? 0.185 -0.648 7.278 1.00 95.81 70 HIS A CA 1
ATOM 597 C C . HIS A 1 70 ? -0.839 0.273 6.602 1.00 95.81 70 HIS A C 1
ATOM 599 O O . HIS A 1 70 ? -0.814 0.449 5.385 1.00 95.81 70 HIS A O 1
ATOM 605 N N . MET A 1 71 ? -1.690 0.945 7.382 1.00 97.56 71 MET A N 1
ATOM 606 C CA . MET A 1 71 ? -2.684 1.876 6.833 1.00 97.56 71 MET A CA 1
ATOM 607 C C . MET A 1 71 ? -2.041 3.086 6.129 1.00 97.56 71 MET A C 1
ATOM 609 O O . MET A 1 71 ? -2.562 3.565 5.121 1.00 97.56 71 MET A O 1
ATOM 613 N N . SER A 1 72 ? -0.891 3.575 6.607 1.00 97.06 72 SER A N 1
ATOM 614 C CA . SER A 1 72 ? -0.156 4.670 5.948 1.00 97.06 72 SER A CA 1
ATOM 615 C C . SER A 1 72 ? 0.491 4.242 4.627 1.00 97.06 72 SER A C 1
ATOM 617 O O . SER A 1 72 ? 0.587 5.046 3.697 1.00 97.06 72 SER A O 1
ATOM 619 N N . LEU A 1 73 ? 0.920 2.983 4.514 1.00 97.00 73 LEU A N 1
ATOM 620 C CA . LEU A 1 73 ? 1.452 2.424 3.273 1.00 97.00 73 LEU A CA 1
ATOM 621 C C . LEU A 1 73 ? 0.358 2.327 2.198 1.00 97.00 73 LEU A C 1
ATOM 623 O O . LEU A 1 73 ? 0.623 2.710 1.060 1.00 97.00 73 LEU A O 1
ATOM 627 N N . HIS A 1 74 ? -0.878 1.959 2.560 1.00 98.31 74 HIS A N 1
ATOM 628 C CA . HIS A 1 74 ? -2.023 2.049 1.642 1.00 98.31 74 HIS A CA 1
ATOM 629 C C . HIS A 1 74 ? -2.216 3.476 1.120 1.00 98.31 74 HIS A C 1
ATOM 631 O O . HIS A 1 74 ? -2.274 3.692 -0.090 1.00 98.31 74 HIS A O 1
ATOM 637 N N . LEU A 1 75 ? -2.260 4.471 2.018 1.00 98.12 75 LEU A N 1
ATOM 638 C CA . LEU A 1 75 ? -2.382 5.878 1.617 1.00 98.12 75 LEU A CA 1
ATOM 639 C C . LEU A 1 75 ? -1.242 6.307 0.684 1.00 98.12 75 LEU A C 1
ATOM 641 O O . LEU A 1 75 ? -1.486 7.017 -0.289 1.00 98.12 75 LEU A O 1
ATOM 645 N N . SER A 1 76 ? -0.019 5.845 0.949 1.00 97.69 76 SER A N 1
ATOM 646 C CA . SER A 1 76 ? 1.152 6.143 0.122 1.00 97.69 76 SER A CA 1
ATOM 647 C C . SER A 1 76 ? 1.024 5.549 -1.281 1.00 97.69 76 SER A C 1
ATOM 649 O O . SER A 1 76 ? 1.238 6.263 -2.257 1.00 97.69 76 SER A O 1
ATOM 651 N N . VAL A 1 77 ? 0.623 4.280 -1.404 1.00 98.38 77 VAL A N 1
ATOM 652 C CA . VAL A 1 77 ? 0.393 3.629 -2.706 1.00 98.38 77 VAL A CA 1
ATOM 653 C C . VAL A 1 77 ? -0.736 4.322 -3.472 1.00 98.38 77 VAL A C 1
ATOM 655 O O . VAL A 1 77 ? -0.585 4.609 -4.658 1.00 98.38 77 VAL A O 1
ATOM 658 N N . GLN A 1 78 ? -1.838 4.663 -2.799 1.00 98.31 78 GLN A N 1
ATOM 659 C CA . GLN A 1 78 ? -2.960 5.378 -3.415 1.00 98.31 78 GLN A CA 1
ATOM 660 C C . GLN A 1 78 ? -2.581 6.778 -3.890 1.00 98.31 78 GLN A C 1
ATOM 662 O O . GLN A 1 78 ? -3.097 7.237 -4.909 1.00 98.31 78 GLN A O 1
ATOM 667 N N . GLU A 1 79 ? -1.713 7.479 -3.163 1.00 97.94 79 GLU A N 1
ATOM 668 C CA . GLU A 1 79 ? -1.214 8.782 -3.591 1.00 97.94 79 GLU A CA 1
ATOM 669 C C . GLU A 1 79 ? -0.291 8.632 -4.797 1.00 97.94 79 GLU A C 1
ATOM 671 O O . GLU A 1 79 ? -0.536 9.260 -5.823 1.00 97.94 79 GLU A O 1
ATOM 676 N N . GLN A 1 80 ? 0.689 7.728 -4.725 1.00 98.31 80 GLN A N 1
ATOM 677 C CA . GLN A 1 80 ? 1.611 7.429 -5.822 1.00 98.31 80 GLN A CA 1
ATOM 678 C C . GLN A 1 80 ? 0.871 7.054 -7.112 1.00 98.31 80 GLN A C 1
ATOM 680 O O . GLN A 1 80 ? 1.136 7.631 -8.166 1.00 98.31 80 GLN A O 1
ATOM 685 N N . ALA A 1 81 ? -0.104 6.143 -7.034 1.00 98.44 81 ALA A N 1
ATOM 686 C CA . ALA A 1 81 ? -0.976 5.802 -8.156 1.00 98.44 81 ALA A CA 1
ATOM 687 C C . ALA A 1 81 ? -1.839 6.999 -8.581 1.00 98.44 81 ALA A C 1
ATOM 689 O O . ALA A 1 81 ? -1.998 7.261 -9.771 1.00 98.44 81 ALA A O 1
ATOM 690 N N . GLY A 1 82 ? -2.350 7.769 -7.618 1.00 97.75 82 GLY A N 1
ATOM 691 C CA . GLY A 1 82 ? -3.186 8.949 -7.821 1.00 97.75 82 GLY A CA 1
ATOM 692 C C . GLY A 1 82 ? -2.515 10.075 -8.604 1.00 97.75 82 GLY A C 1
ATOM 693 O O . GLY A 1 82 ? -3.196 10.721 -9.404 1.00 97.75 82 GLY A O 1
ATOM 694 N N . ILE A 1 83 ? -1.202 10.260 -8.460 1.00 97.75 83 ILE A N 1
ATOM 695 C CA . ILE A 1 83 ? -0.404 11.255 -9.201 1.00 97.75 83 ILE A CA 1
ATOM 696 C C . ILE A 1 83 ? 0.531 10.637 -10.253 1.00 97.75 83 ILE A C 1
ATOM 698 O O . ILE A 1 83 ? 1.259 11.363 -10.921 1.00 97.75 83 ILE A O 1
ATOM 702 N N . ASP A 1 84 ? 0.484 9.314 -10.429 1.00 98.06 84 ASP A N 1
ATOM 703 C CA . ASP A 1 84 ? 1.392 8.529 -11.277 1.00 98.06 84 ASP A CA 1
ATOM 704 C C . ASP A 1 84 ? 2.881 8.831 -11.019 1.00 98.06 84 ASP A C 1
ATOM 706 O O . ASP A 1 84 ? 3.651 9.118 -11.935 1.00 98.06 84 ASP A O 1
ATOM 710 N N . GLN A 1 85 ? 3.288 8.800 -9.748 1.00 95.94 85 GLN A N 1
ATOM 711 C CA . GLN A 1 85 ? 4.682 8.972 -9.338 1.00 95.94 85 GLN A CA 1
ATOM 712 C C . GLN A 1 85 ? 5.113 7.844 -8.395 1.00 95.94 85 GLN A C 1
ATOM 714 O O . GLN A 1 85 ? 4.554 7.739 -7.305 1.00 95.94 85 GLN A O 1
ATOM 719 N N . PRO A 1 86 ? 6.116 7.022 -8.761 1.00 96.19 86 PRO A N 1
ATOM 720 C CA . PRO A 1 86 ? 6.919 7.104 -9.987 1.00 96.19 86 PRO A CA 1
ATOM 721 C C . PRO A 1 86 ? 6.117 6.772 -11.262 1.00 96.19 86 PRO A C 1
ATOM 723 O O . PRO A 1 86 ? 5.273 5.885 -11.232 1.00 96.19 86 PRO A O 1
ATOM 726 N N . HIS A 1 87 ? 6.415 7.425 -12.394 1.00 95.75 87 HIS A N 1
ATOM 727 C CA . HIS A 1 87 ? 5.664 7.252 -13.654 1.00 95.75 87 HIS A CA 1
ATOM 728 C C . HIS A 1 87 ? 5.400 5.783 -14.025 1.00 95.75 87 HIS A C 1
ATOM 730 O O . HIS A 1 87 ? 6.300 4.942 -13.954 1.00 95.75 87 HIS A O 1
ATOM 736 N N . GLY A 1 88 ? 4.173 5.464 -14.429 1.00 96.94 88 GLY A N 1
ATOM 737 C CA . GLY A 1 88 ? 3.739 4.108 -14.761 1.00 96.94 88 GLY A CA 1
ATOM 738 C C . GLY A 1 88 ? 3.245 3.291 -13.565 1.00 96.94 88 GLY A C 1
ATOM 739 O O . GLY A 1 88 ? 2.666 2.223 -13.775 1.00 96.94 88 GLY A O 1
ATOM 740 N N . ILE A 1 89 ? 3.405 3.770 -12.325 1.00 98.50 89 ILE A N 1
ATOM 741 C CA . ILE A 1 89 ? 2.859 3.088 -11.145 1.00 98.50 89 ILE A CA 1
ATOM 742 C C . ILE A 1 89 ? 1.331 3.003 -11.185 1.00 98.50 89 ILE A C 1
ATOM 744 O O . ILE A 1 89 ? 0.784 1.990 -10.753 1.00 98.50 89 ILE A O 1
ATOM 748 N N . ARG A 1 90 ? 0.637 3.998 -11.763 1.00 98.69 90 ARG A N 1
ATOM 749 C CA . ARG A 1 90 ? -0.824 3.952 -11.915 1.00 98.69 90 ARG A CA 1
ATOM 750 C C . ARG A 1 90 ? -1.253 2.759 -12.763 1.00 98.69 90 ARG A C 1
ATOM 752 O O . ARG A 1 90 ? -2.116 1.997 -12.352 1.00 98.69 90 ARG A O 1
ATOM 759 N N . ALA A 1 91 ? -0.603 2.550 -13.908 1.00 98.56 91 ALA A N 1
ATOM 760 C CA . ALA A 1 91 ? -0.922 1.432 -14.795 1.00 98.56 91 ALA A CA 1
ATOM 761 C C . ALA A 1 91 ? -0.689 0.067 -14.120 1.00 98.56 91 ALA A C 1
ATOM 763 O O . ALA A 1 91 ? -1.445 -0.879 -14.355 1.00 98.56 91 ALA A O 1
ATOM 764 N N . ILE A 1 92 ? 0.339 -0.039 -13.269 1.00 98.69 92 ILE A N 1
ATOM 765 C CA . ILE A 1 92 ? 0.595 -1.245 -12.473 1.00 98.69 92 ILE A CA 1
ATOM 766 C C . ILE A 1 92 ? -0.521 -1.447 -11.442 1.00 98.69 92 ILE A C 1
ATOM 768 O O . ILE A 1 92 ? -1.089 -2.537 -11.389 1.00 98.69 92 ILE A O 1
ATOM 772 N N . HIS A 1 93 ? -0.864 -0.405 -10.675 1.00 98.75 93 HIS A N 1
ATOM 773 C CA . HIS A 1 93 ? -1.944 -0.437 -9.681 1.00 98.75 93 HIS A CA 1
ATOM 774 C C . HIS A 1 93 ? -3.279 -0.844 -10.310 1.00 98.75 93 HIS A C 1
ATOM 776 O O . HIS A 1 93 ? -3.889 -1.812 -9.857 1.00 98.75 93 HIS A O 1
ATOM 782 N N . ASP A 1 94 ? -3.672 -0.205 -11.413 1.00 98.56 94 ASP A N 1
ATOM 783 C CA . ASP A 1 94 ? -4.913 -0.507 -12.132 1.00 98.56 94 ASP A CA 1
ATOM 784 C C . ASP A 1 94 ? -4.932 -1.965 -12.627 1.00 98.56 94 ASP A C 1
ATOM 786 O O . ASP A 1 94 ? -5.937 -2.669 -12.500 1.00 98.56 94 ASP A O 1
ATOM 790 N N . THR A 1 95 ? -3.800 -2.456 -13.148 1.00 98.69 95 THR A N 1
ATOM 791 C CA . THR A 1 95 ? -3.665 -3.845 -13.619 1.00 98.69 95 THR A CA 1
ATOM 792 C C . THR A 1 95 ? -3.799 -4.851 -12.478 1.00 98.69 95 THR A C 1
ATOM 794 O O . THR A 1 95 ? -4.436 -5.893 -12.651 1.00 98.69 95 THR A O 1
ATOM 797 N N . LEU A 1 96 ? -3.194 -4.577 -11.320 1.00 98.62 96 LEU A N 1
ATOM 798 C CA . LEU A 1 96 ? -3.288 -5.448 -10.149 1.00 98.62 96 LEU A CA 1
ATOM 799 C C . LEU A 1 96 ? -4.701 -5.425 -9.564 1.00 98.62 96 LEU A C 1
ATOM 801 O O . LEU A 1 96 ? -5.276 -6.493 -9.358 1.00 98.62 96 LEU A O 1
ATOM 805 N N . CYS A 1 97 ? -5.304 -4.2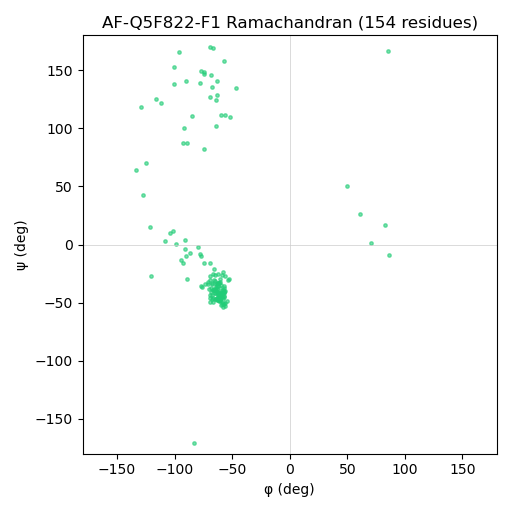43 -9.409 1.00 98.31 97 CYS A N 1
ATOM 806 C CA . CYS A 1 97 ? -6.685 -4.094 -8.951 1.00 98.31 97 CYS A CA 1
ATOM 807 C C . CYS A 1 97 ? -7.664 -4.858 -9.850 1.00 98.31 97 CYS A C 1
ATOM 809 O O . CYS A 1 97 ? -8.537 -5.559 -9.345 1.00 98.31 97 CYS A O 1
ATOM 811 N N . ALA A 1 98 ? -7.488 -4.807 -11.174 1.00 98.38 98 ALA A N 1
ATOM 812 C CA . ALA A 1 98 ? -8.320 -5.567 -12.108 1.00 98.38 98 ALA A CA 1
ATOM 813 C C . ALA A 1 98 ? -8.139 -7.095 -11.987 1.00 98.38 98 ALA A C 1
ATOM 815 O O . ALA A 1 98 ? -9.074 -7.848 -12.257 1.00 98.38 98 ALA A O 1
ATOM 816 N N . LYS A 1 99 ? -6.946 -7.570 -11.604 1.00 98.00 99 LYS A N 1
ATOM 817 C CA . LYS A 1 99 ? -6.622 -9.006 -11.499 1.00 98.00 99 LYS A CA 1
ATOM 818 C C . LYS A 1 99 ? -6.927 -9.623 -10.135 1.00 98.00 99 LYS A C 1
ATOM 820 O O . LYS A 1 99 ? -7.125 -10.837 -10.067 1.00 98.00 99 LYS A O 1
ATOM 825 N N . ARG A 1 100 ? -6.851 -8.836 -9.062 1.00 96.94 100 ARG A N 1
ATOM 826 C CA . ARG A 1 100 ? -6.891 -9.312 -7.668 1.00 96.94 100 ARG A CA 1
ATOM 827 C C . ARG A 1 100 ? -8.041 -8.726 -6.864 1.00 96.94 100 ARG A C 1
ATOM 829 O O . ARG A 1 100 ? -8.520 -9.391 -5.958 1.00 96.94 100 ARG A O 1
ATOM 836 N N . GLY A 1 101 ? -8.512 -7.540 -7.235 1.00 98.00 101 GLY A N 1
ATOM 837 C CA . GLY A 1 101 ? -9.375 -6.732 -6.385 1.00 98.00 101 GLY A CA 1
ATOM 838 C C . GLY A 1 101 ? -8.575 -5.865 -5.412 1.00 98.00 101 GLY A C 1
ATOM 839 O O . GLY A 1 101 ? -7.363 -6.010 -5.245 1.00 98.00 101 GLY A O 1
ATOM 840 N N . TRP A 1 102 ? -9.283 -4.911 -4.818 1.00 98.00 102 TRP A N 1
ATOM 841 C CA . TRP A 1 102 ? -8.805 -4.114 -3.696 1.00 98.00 102 TRP A CA 1
ATOM 842 C C . TRP A 1 102 ? -9.418 -4.687 -2.404 1.00 98.00 102 TRP A C 1
ATOM 844 O O . TRP A 1 102 ? -10.623 -4.965 -2.432 1.00 98.00 102 TRP A O 1
ATOM 854 N N . PRO A 1 103 ? -8.662 -4.808 -1.290 1.00 97.56 103 PRO A N 1
ATOM 855 C CA . PRO A 1 103 ? -7.329 -4.240 -1.027 1.00 97.56 103 PRO A CA 1
ATOM 856 C C . PRO A 1 103 ? -6.120 -5.115 -1.406 1.00 97.56 103 PRO A C 1
ATOM 858 O O . PRO A 1 103 ? -4.993 -4.631 -1.310 1.00 97.56 103 PRO A O 1
ATOM 861 N N . GLU A 1 104 ? -6.315 -6.352 -1.869 1.00 98.25 104 GLU A N 1
ATOM 862 C CA . GLU A 1 104 ? -5.242 -7.339 -2.087 1.00 98.25 104 GLU A CA 1
ATOM 863 C C . GLU A 1 104 ? -4.160 -6.841 -3.055 1.00 98.25 104 GLU A C 1
ATOM 865 O O . GLU A 1 104 ? -2.967 -7.034 -2.824 1.00 98.25 104 GLU A O 1
ATOM 870 N N . ALA A 1 105 ? -4.559 -6.136 -4.118 1.00 98.50 105 ALA A N 1
ATOM 871 C CA . ALA A 1 105 ? -3.623 -5.499 -5.040 1.00 98.50 105 ALA A CA 1
ATOM 872 C C . ALA A 1 105 ? -2.676 -4.509 -4.340 1.00 98.50 105 ALA A C 1
ATOM 874 O O . ALA A 1 105 ? -1.489 -4.453 -4.658 1.00 98.50 105 ALA A O 1
ATOM 875 N N . GLU A 1 106 ? -3.185 -3.729 -3.383 1.00 98.56 106 GLU A N 1
ATOM 876 C CA . GLU A 1 106 ? -2.367 -2.772 -2.639 1.00 98.56 106 GLU A CA 1
ATOM 877 C C . GLU A 1 106 ? -1.456 -3.479 -1.636 1.00 98.56 106 GLU A C 1
ATOM 879 O O . GLU A 1 106 ? -0.317 -3.048 -1.491 1.00 98.56 106 GLU A O 1
ATOM 884 N N . HIS A 1 107 ? -1.881 -4.591 -1.023 1.00 98.12 107 HIS A N 1
ATOM 885 C CA . HIS A 1 107 ? -0.997 -5.398 -0.170 1.00 98.12 107 HIS A CA 1
ATOM 886 C C . HIS A 1 107 ? 0.242 -5.884 -0.936 1.00 98.12 107 HIS A C 1
ATOM 888 O O . HIS A 1 107 ? 1.359 -5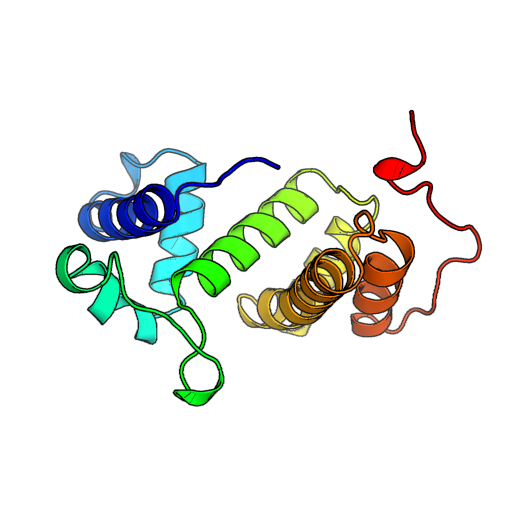.687 -0.458 1.00 98.12 107 HIS A O 1
ATOM 894 N N . GLU A 1 108 ? 0.074 -6.417 -2.154 1.00 97.81 108 GLU A N 1
ATOM 89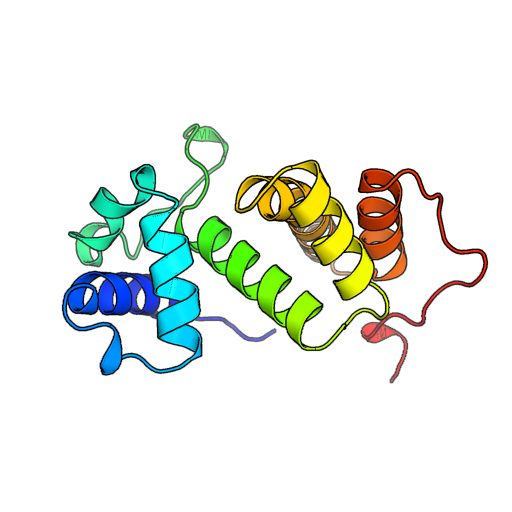5 C CA . GLU A 1 108 ? 1.207 -6.847 -2.995 1.00 97.81 108 GLU A CA 1
ATOM 896 C C . GLU A 1 108 ? 2.152 -5.674 -3.332 1.00 97.81 108 GLU A C 1
ATOM 898 O O . GLU A 1 108 ? 3.379 -5.804 -3.291 1.00 97.81 108 GLU A O 1
ATOM 903 N N . MET A 1 109 ? 1.604 -4.494 -3.643 1.00 98.56 109 MET A N 1
ATOM 904 C CA . MET A 1 109 ? 2.414 -3.301 -3.925 1.00 98.56 109 MET A CA 1
ATOM 905 C C . MET A 1 109 ? 3.144 -2.780 -2.681 1.00 98.56 109 MET A C 1
ATOM 907 O O . MET A 1 109 ? 4.287 -2.319 -2.771 1.00 98.56 109 MET A O 1
ATOM 911 N N . MET A 1 110 ? 2.499 -2.855 -1.518 1.00 97.94 110 MET A N 1
ATOM 912 C CA . MET A 1 110 ? 3.053 -2.399 -0.249 1.00 97.94 110 MET A CA 1
ATOM 913 C C . MET A 1 110 ? 4.268 -3.213 0.184 1.00 97.94 110 MET A C 1
ATOM 915 O O . MET A 1 110 ? 5.173 -2.629 0.773 1.00 97.94 110 MET A O 1
ATOM 919 N N . GLU A 1 111 ? 4.350 -4.506 -0.144 1.00 96.38 111 GLU A N 1
ATOM 920 C CA . GLU A 1 111 ? 5.563 -5.298 0.108 1.00 96.38 111 GLU A CA 1
ATOM 921 C C . GLU A 1 111 ? 6.783 -4.694 -0.601 1.00 96.38 111 GLU A C 1
ATOM 923 O O . GLU A 1 111 ? 7.841 -4.514 0.006 1.00 96.38 111 GLU A O 1
ATOM 928 N N . ALA A 1 112 ? 6.627 -4.303 -1.871 1.00 97.38 112 ALA A N 1
ATOM 929 C CA . ALA A 1 112 ? 7.691 -3.646 -2.626 1.00 97.38 112 ALA A CA 1
ATOM 930 C C . ALA A 1 112 ? 8.059 -2.277 -2.031 1.00 97.38 112 ALA A C 1
ATOM 932 O O . ALA A 1 112 ? 9.241 -1.925 -1.968 1.00 97.38 112 ALA A O 1
ATOM 933 N N . LEU A 1 113 ? 7.066 -1.506 -1.576 1.00 97.56 113 LEU A N 1
ATOM 934 C CA . LEU A 1 113 ? 7.295 -0.201 -0.954 1.00 97.56 113 LEU A CA 1
ATOM 935 C C . LEU A 1 113 ? 8.012 -0.338 0.398 1.00 97.56 113 LEU A C 1
ATOM 937 O O . LEU A 1 113 ? 9.001 0.352 0.640 1.00 97.56 113 LEU A O 1
ATOM 941 N N . ALA A 1 114 ? 7.556 -1.250 1.255 1.00 94.56 114 ALA A N 1
ATOM 942 C CA . ALA A 1 114 ? 8.139 -1.509 2.566 1.00 94.56 114 ALA A CA 1
ATOM 943 C C . ALA A 1 114 ? 9.602 -1.962 2.456 1.00 94.56 114 ALA A C 1
ATOM 945 O O . ALA A 1 114 ? 10.461 -1.435 3.163 1.00 94.56 114 ALA A O 1
ATOM 946 N N . GLU A 1 115 ? 9.914 -2.869 1.527 1.00 94.81 115 GLU A N 1
ATOM 947 C CA . GLU A 1 115 ? 11.289 -3.321 1.284 1.00 94.81 115 GLU A CA 1
ATOM 948 C C . GLU A 1 115 ? 12.184 -2.187 0.759 1.00 94.81 115 GLU A C 1
ATOM 950 O O . GLU A 1 115 ? 13.339 -2.058 1.176 1.00 94.81 115 GLU A O 1
ATOM 955 N N . THR A 1 116 ? 11.645 -1.317 -0.104 1.00 95.94 116 THR A N 1
ATOM 956 C CA . THR A 1 116 ? 12.356 -0.126 -0.604 1.00 95.94 116 THR A CA 1
ATOM 957 C C . THR A 1 116 ? 12.695 0.834 0.540 1.00 95.94 116 THR A C 1
ATOM 959 O O . THR A 1 116 ? 13.841 1.273 0.664 1.00 95.94 116 THR A O 1
ATOM 962 N N . LEU A 1 117 ? 11.720 1.130 1.406 1.00 93.94 117 LEU A N 1
ATOM 963 C CA . LEU A 1 117 ? 11.900 2.000 2.571 1.00 93.94 117 LEU A CA 1
ATOM 964 C C . LEU A 1 117 ? 12.911 1.413 3.562 1.00 93.94 117 LEU A C 1
ATOM 966 O O . LEU A 1 117 ? 13.819 2.114 4.009 1.00 93.94 117 LEU A O 1
ATOM 970 N N . TRP A 1 118 ? 12.787 0.120 3.870 1.00 92.75 118 TRP A N 1
ATOM 971 C CA . TRP A 1 118 ? 13.697 -0.576 4.774 1.00 92.75 118 TRP A CA 1
ATOM 972 C C . TRP A 1 118 ? 15.133 -0.573 4.253 1.00 92.75 118 TRP A C 1
ATOM 974 O O . TRP A 1 118 ? 16.061 -0.309 5.015 1.00 92.75 118 TRP A O 1
ATOM 984 N N . THR A 1 119 ? 15.326 -0.817 2.954 1.00 93.75 119 THR A N 1
ATOM 985 C CA . THR A 1 119 ? 16.653 -0.801 2.322 1.00 93.75 119 THR A CA 1
ATOM 986 C C . THR A 1 119 ? 17.288 0.585 2.437 1.00 93.75 119 THR A C 1
ATOM 988 O O . THR A 1 119 ? 18.420 0.700 2.910 1.00 93.75 119 THR A O 1
ATOM 991 N N . ALA A 1 120 ? 16.542 1.641 2.100 1.00 94.12 120 ALA A N 1
ATOM 992 C CA . ALA A 1 120 ? 17.013 3.019 2.229 1.00 94.12 120 ALA A CA 1
ATOM 993 C C . ALA A 1 120 ? 17.401 3.362 3.678 1.00 94.12 120 ALA A C 1
ATOM 995 O O . ALA A 1 120 ? 18.480 3.899 3.927 1.00 94.12 120 ALA A O 1
ATOM 996 N N . GLN A 1 121 ? 16.568 2.982 4.652 1.00 91.88 121 GLN A N 1
ATOM 997 C CA . GLN A 1 121 ? 16.840 3.229 6.068 1.00 91.88 121 GLN A CA 1
ATOM 998 C C . GLN A 1 121 ? 18.053 2.440 6.574 1.00 91.88 121 GLN A C 1
ATOM 1000 O O . GLN A 1 121 ? 18.912 2.999 7.253 1.00 91.88 121 GLN A O 1
ATOM 1005 N N . ARG A 1 122 ? 18.145 1.148 6.238 1.00 93.56 122 ARG A N 1
ATOM 1006 C CA . ARG A 1 122 ? 19.220 0.257 6.691 1.00 93.56 122 ARG A CA 1
ATOM 1007 C C . ARG A 1 122 ? 20.589 0.705 6.198 1.00 93.56 122 ARG A C 1
ATOM 1009 O O . ARG A 1 122 ? 21.559 0.605 6.947 1.00 93.56 122 ARG A O 1
ATOM 1016 N N . TYR A 1 123 ? 20.671 1.150 4.948 1.00 93.31 123 TYR A N 1
ATOM 1017 C CA . TYR A 1 123 ? 21.935 1.528 4.317 1.00 93.31 123 TYR A CA 1
ATOM 1018 C C . TYR A 1 123 ? 22.194 3.038 4.324 1.00 93.31 123 TYR A C 1
ATOM 1020 O O . TYR A 1 123 ? 23.229 3.475 3.828 1.00 93.31 123 TYR A O 1
ATOM 1028 N N . GLY A 1 124 ? 21.286 3.837 4.894 1.00 92.06 124 GLY A N 1
ATOM 1029 C CA . GLY A 1 124 ? 21.404 5.295 4.909 1.00 92.06 124 GLY A CA 1
ATOM 1030 C C . GLY A 1 124 ? 21.436 5.908 3.506 1.00 92.06 124 GLY A C 1
ATOM 1031 O O . GLY A 1 124 ? 22.028 6.970 3.318 1.00 92.06 124 GLY A O 1
ATOM 1032 N N . THR A 1 125 ? 20.847 5.233 2.518 1.00 90.25 125 THR A N 1
ATOM 1033 C CA . THR A 1 125 ? 20.776 5.705 1.133 1.00 90.25 125 THR A CA 1
ATOM 1034 C C . THR A 1 125 ? 19.447 6.403 0.867 1.00 90.25 125 THR A C 1
ATOM 1036 O O . THR A 1 125 ? 18.493 6.293 1.637 1.00 90.25 125 THR A O 1
ATOM 1039 N N . GLY A 1 126 ? 19.360 7.132 -0.247 1.00 90.31 126 GLY A N 1
ATOM 1040 C CA . GLY A 1 126 ? 18.069 7.616 -0.722 1.00 90.31 126 GLY A CA 1
ATOM 1041 C C . GLY A 1 126 ? 17.182 6.473 -1.230 1.00 90.31 126 GLY A C 1
ATOM 1042 O O . GLY A 1 126 ? 17.630 5.335 -1.384 1.00 90.31 126 GLY A O 1
ATOM 1043 N N . LEU A 1 127 ? 15.910 6.788 -1.498 1.00 92.88 127 LEU A N 1
ATOM 1044 C CA . LEU A 1 127 ? 14.980 5.837 -2.110 1.00 92.88 127 LEU A CA 1
ATOM 1045 C C . LEU A 1 127 ? 15.455 5.462 -3.512 1.00 92.88 127 LEU A C 1
ATOM 1047 O O . LEU A 1 127 ? 15.701 6.348 -4.335 1.00 92.88 127 LEU A O 1
ATOM 1051 N N . ASP A 1 128 ? 15.538 4.158 -3.764 1.00 95.62 128 ASP A N 1
ATOM 1052 C CA . ASP A 1 128 ? 15.848 3.596 -5.073 1.00 95.62 128 ASP A CA 1
ATOM 1053 C C . ASP A 1 128 ? 14.548 3.329 -5.845 1.00 95.62 128 ASP A C 1
ATOM 1055 O O . ASP A 1 128 ? 13.833 2.346 -5.625 1.00 95.62 128 ASP A O 1
ATOM 1059 N N . VAL A 1 129 ? 14.228 4.243 -6.757 1.00 95.88 129 VAL A N 1
ATOM 1060 C CA . VAL A 1 129 ? 13.038 4.169 -7.607 1.00 95.88 129 VAL A CA 1
ATOM 1061 C C . VAL A 1 129 ? 13.155 3.027 -8.617 1.00 95.88 129 VAL A C 1
ATOM 1063 O O . VAL A 1 129 ? 12.137 2.428 -8.967 1.00 95.88 129 VAL A O 1
ATOM 1066 N N . ASN A 1 130 ? 14.365 2.683 -9.067 1.00 96.38 130 ASN A N 1
ATOM 1067 C CA . ASN A 1 130 ? 14.576 1.572 -9.996 1.00 96.38 130 ASN A CA 1
ATOM 1068 C C . ASN A 1 130 ? 14.298 0.233 -9.319 1.00 96.38 130 ASN A C 1
ATOM 1070 O O . ASN A 1 130 ? 13.617 -0.619 -9.899 1.00 96.38 130 ASN A O 1
ATOM 1074 N N . PHE A 1 131 ? 14.772 0.062 -8.083 1.00 95.75 131 PHE A N 1
ATOM 1075 C CA . PHE A 1 131 ? 14.457 -1.102 -7.261 1.00 95.75 131 PHE A CA 1
ATOM 1076 C C . PHE A 1 131 ? 12.946 -1.226 -7.048 1.00 95.75 131 PHE A C 1
ATOM 1078 O O . PHE A 1 131 ? 12.361 -2.270 -7.360 1.00 95.75 131 PHE A O 1
ATOM 1085 N N . TYR A 1 132 ? 12.302 -0.138 -6.616 1.00 97.75 132 TYR A N 1
ATOM 1086 C CA . TYR A 1 132 ? 10.864 -0.119 -6.362 1.00 97.75 132 TYR A CA 1
ATOM 1087 C C . TYR A 1 132 ? 10.050 -0.467 -7.616 1.00 97.75 132 TYR A C 1
ATOM 1089 O O . TYR A 1 132 ? 9.252 -1.407 -7.612 1.00 97.75 132 TYR A O 1
ATOM 1097 N N . MET A 1 133 ? 10.305 0.221 -8.732 1.00 97.88 133 MET A N 1
ATOM 1098 C CA . MET A 1 133 ? 9.568 0.002 -9.977 1.00 97.88 133 MET A CA 1
ATOM 1099 C C . MET A 1 133 ? 9.844 -1.366 -10.588 1.00 97.88 133 MET A C 1
ATOM 1101 O O . MET A 1 133 ? 8.928 -1.979 -11.131 1.00 97.88 133 MET A O 1
ATOM 1105 N N . THR A 1 134 ? 11.060 -1.898 -10.462 1.00 97.62 134 THR A N 1
ATOM 1106 C CA . THR A 1 134 ? 11.357 -3.264 -10.913 1.00 97.62 134 THR A CA 1
ATOM 1107 C C . THR A 1 134 ? 10.545 -4.295 -10.133 1.00 97.62 134 THR A C 1
ATOM 1109 O O . THR A 1 134 ? 10.022 -5.240 -10.727 1.00 97.62 134 THR A O 1
ATOM 1112 N N . ARG A 1 135 ? 10.404 -4.130 -8.812 1.00 97.81 135 ARG A N 1
ATOM 1113 C CA . ARG A 1 135 ? 9.579 -5.020 -7.981 1.00 97.81 135 ARG A CA 1
ATOM 1114 C C . ARG A 1 135 ? 8.106 -4.938 -8.364 1.00 97.81 135 ARG A C 1
ATOM 1116 O O . ARG A 1 135 ? 7.497 -5.976 -8.598 1.00 97.81 135 ARG A O 1
ATOM 1123 N N . LEU A 1 136 ? 7.573 -3.729 -8.521 1.00 98.31 136 LEU A N 1
ATOM 1124 C CA . LEU A 1 136 ? 6.189 -3.520 -8.948 1.00 98.31 136 LEU A CA 1
ATOM 1125 C C . LEU A 1 136 ? 5.904 -4.107 -10.338 1.00 98.31 136 LEU A C 1
ATOM 1127 O O . LEU A 1 136 ? 4.899 -4.782 -10.542 1.00 98.31 136 LEU A O 1
ATOM 1131 N N . ARG A 1 137 ? 6.812 -3.912 -11.299 1.00 98.25 137 ARG A N 1
ATOM 1132 C CA . ARG A 1 137 ? 6.687 -4.456 -12.660 1.00 98.25 137 ARG A CA 1
ATOM 1133 C C . ARG A 1 137 ? 6.631 -5.983 -12.672 1.00 98.25 137 ARG A C 1
ATOM 1135 O O . ARG A 1 137 ? 5.834 -6.553 -13.419 1.00 98.25 137 ARG A O 1
ATOM 1142 N N . LYS A 1 138 ? 7.396 -6.649 -11.803 1.00 97.94 138 LYS A N 1
ATOM 1143 C CA . LYS A 1 138 ? 7.355 -8.113 -11.665 1.00 97.94 138 LYS A CA 1
ATOM 1144 C C . LYS A 1 138 ? 5.982 -8.632 -11.236 1.00 97.94 138 LYS A C 1
ATOM 1146 O O . LYS A 1 138 ? 5.586 -9.686 -11.729 1.00 97.94 138 LYS A O 1
ATOM 1151 N N . LEU A 1 139 ? 5.229 -7.887 -10.419 1.00 97.56 139 LEU A N 1
ATOM 1152 C CA . LEU A 1 139 ? 3.870 -8.274 -9.997 1.00 97.56 139 LEU A CA 1
ATOM 1153 C C . LEU A 1 139 ? 2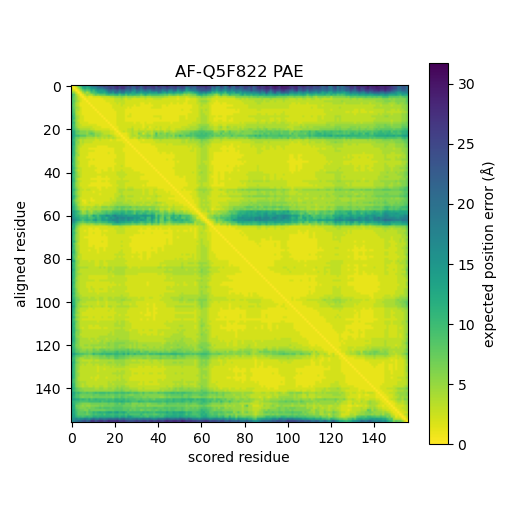.905 -8.409 -11.186 1.00 97.56 139 LEU A C 1
ATOM 1155 O O . LEU A 1 139 ? 1.991 -9.232 -11.174 1.00 97.56 139 LEU A O 1
ATOM 1159 N N . ILE A 1 140 ? 3.136 -7.649 -12.261 1.00 97.56 140 ILE A N 1
ATOM 1160 C CA . ILE A 1 140 ? 2.328 -7.715 -13.486 1.00 97.56 140 ILE A CA 1
ATOM 1161 C C . ILE A 1 140 ? 2.987 -8.517 -14.617 1.00 97.56 140 ILE A C 1
ATOM 1163 O O . ILE A 1 140 ? 2.477 -8.514 -15.737 1.00 97.56 140 ILE A O 1
ATOM 1167 N N . GLY A 1 141 ? 4.069 -9.247 -14.327 1.00 97.19 141 GLY A N 1
ATOM 1168 C CA . GLY A 1 141 ? 4.768 -10.103 -15.289 1.00 97.19 141 GLY A CA 1
ATOM 1169 C C . GLY A 1 141 ? 5.769 -9.373 -16.189 1.00 97.19 141 GLY A C 1
ATOM 1170 O O . GLY A 1 141 ? 6.160 -9.912 -17.221 1.00 97.19 141 GLY A O 1
ATOM 1171 N N . LEU A 1 142 ? 6.185 -8.158 -15.822 1.00 96.31 142 LEU A N 1
ATOM 1172 C CA . LEU A 1 142 ? 7.209 -7.394 -16.534 1.00 96.31 142 LEU A CA 1
ATOM 1173 C C . LEU A 1 142 ? 8.574 -7.488 -15.831 1.00 96.31 142 LEU A C 1
ATOM 1175 O O . LEU A 1 142 ? 8.665 -7.679 -14.620 1.00 96.31 142 LEU A O 1
ATOM 1179 N N . GLY A 1 143 ? 9.655 -7.341 -16.602 1.00 93.56 143 GLY A N 1
ATOM 1180 C CA . GLY A 1 143 ? 11.024 -7.258 -16.081 1.00 93.56 143 GLY A CA 1
ATOM 1181 C C . GLY A 1 143 ? 11.410 -5.851 -15.615 1.00 93.56 143 GLY A C 1
ATOM 1182 O O . GLY A 1 143 ? 10.576 -4.944 -15.579 1.00 93.56 143 GLY A O 1
ATOM 1183 N N . ALA A 1 144 ? 12.695 -5.665 -15.301 1.00 92.94 144 ALA A N 1
ATOM 1184 C CA . ALA A 1 144 ? 13.277 -4.334 -15.121 1.00 92.94 144 ALA A CA 1
ATOM 1185 C C . ALA A 1 144 ? 13.092 -3.479 -16.390 1.00 92.94 144 ALA A C 1
ATOM 1187 O O . ALA A 1 144 ? 12.847 -4.007 -17.476 1.00 92.94 144 ALA A O 1
ATOM 1188 N N . GLU A 1 145 ? 13.151 -2.161 -16.242 1.00 92.62 145 GLU A N 1
ATOM 1189 C CA . GLU A 1 145 ? 13.124 -1.250 -17.388 1.00 92.62 145 GLU A CA 1
ATOM 1190 C C . GLU A 1 145 ? 14.487 -1.211 -18.081 1.00 92.62 145 GLU A C 1
ATOM 1192 O O . GLU A 1 145 ? 15.521 -1.355 -17.430 1.00 92.62 145 GLU A O 1
ATOM 1197 N N . ASP A 1 146 ? 14.483 -0.989 -19.398 1.00 91.44 146 ASP A N 1
ATOM 1198 C CA . ASP A 1 146 ? 15.717 -0.911 -20.191 1.00 91.44 146 ASP A CA 1
ATOM 1199 C C . ASP A 1 146 ? 16.537 0.349 -19.869 1.00 91.44 146 ASP A C 1
ATOM 1201 O O . ASP A 1 146 ? 17.756 0.368 -20.034 1.00 91.44 146 ASP A O 1
ATOM 1205 N N . GLN A 1 147 ? 15.868 1.414 -19.416 1.00 91.62 147 GLN A N 1
ATOM 1206 C CA . GLN A 1 147 ? 16.485 2.679 -19.027 1.00 91.62 147 GLN A CA 1
ATOM 1207 C C . GLN A 1 147 ? 16.266 2.933 -17.539 1.00 91.62 147 GLN A C 1
ATOM 1209 O O . GLN A 1 147 ? 15.129 2.956 -17.070 1.00 91.62 147 GLN A O 1
ATOM 1214 N N . ALA A 1 148 ? 17.362 3.153 -16.811 1.00 91.00 148 ALA A N 1
ATOM 1215 C CA . ALA A 1 148 ? 17.304 3.503 -15.401 1.00 91.00 148 ALA A CA 1
ATOM 1216 C C . ALA A 1 148 ? 16.695 4.900 -15.208 1.00 91.00 148 ALA A C 1
ATOM 1218 O O . ALA A 1 148 ? 17.042 5.859 -15.900 1.00 91.00 148 ALA A O 1
ATOM 1219 N N . ARG A 1 149 ? 15.794 5.009 -14.236 1.00 93.31 149 ARG A N 1
ATOM 1220 C CA . ARG A 1 149 ? 15.215 6.262 -13.755 1.00 93.31 149 ARG A CA 1
ATOM 1221 C C . ARG A 1 149 ? 16.235 7.009 -12.907 1.00 93.31 149 ARG A C 1
ATOM 1223 O O . ARG A 1 149 ? 16.987 6.382 -12.166 1.00 93.31 149 ARG A O 1
ATOM 1230 N N . LEU A 1 150 ? 16.193 8.338 -12.959 1.00 90.00 150 LEU A N 1
ATOM 1231 C CA . LEU A 1 150 ? 16.907 9.171 -11.995 1.00 90.00 150 LEU A CA 1
ATOM 1232 C C . LEU A 1 150 ? 16.247 9.028 -10.624 1.00 90.00 150 LEU A C 1
ATOM 1234 O O . LEU A 1 150 ? 15.033 9.218 -10.488 1.00 90.00 150 LEU A O 1
ATOM 1238 N N . ASN A 1 151 ? 17.039 8.703 -9.611 1.00 87.81 151 ASN A N 1
ATOM 1239 C CA . ASN A 1 151 ? 16.554 8.684 -8.247 1.00 87.81 151 ASN A CA 1
ATOM 1240 C C . ASN A 1 151 ? 16.384 10.120 -7.721 1.00 87.81 151 ASN A C 1
ATOM 1242 O O . ASN A 1 151 ? 17.180 10.999 -8.052 1.00 87.81 151 ASN A O 1
ATOM 1246 N N . PRO A 1 152 ? 15.411 10.382 -6.825 1.00 81.88 152 PRO A N 1
ATOM 1247 C CA . PRO A 1 152 ? 15.188 11.719 -6.270 1.00 81.88 152 PRO A CA 1
ATOM 1248 C C . PRO A 1 152 ? 16.420 12.333 -5.596 1.00 81.88 152 PRO A C 1
ATOM 1250 O O . PRO A 1 152 ? 16.545 13.548 -5.540 1.00 81.88 152 PRO A O 1
ATOM 1253 N N . HIS A 1 153 ? 17.324 11.497 -5.079 1.00 82.94 153 HIS A N 1
ATOM 1254 C CA . HIS A 1 153 ? 18.551 11.922 -4.406 1.00 82.94 153 HIS A CA 1
ATOM 1255 C C . HIS A 1 153 ? 19.735 12.162 -5.361 1.00 82.94 153 HIS A C 1
ATOM 1257 O O . HIS A 1 153 ? 20.772 12.648 -4.923 1.00 82.94 153 HIS A O 1
ATOM 1263 N N . GLU A 1 154 ? 19.594 11.824 -6.644 1.00 79.81 154 GLU A N 1
ATOM 1264 C CA . GLU A 1 154 ? 20.594 12.082 -7.693 1.00 79.81 154 GLU A CA 1
ATOM 1265 C C . GLU A 1 154 ? 20.334 13.413 -8.413 1.00 79.81 154 GLU A C 1
ATOM 1267 O O . GLU A 1 154 ? 21.213 13.934 -9.096 1.00 79.81 154 GLU A O 1
ATOM 1272 N N . ILE A 1 155 ? 19.129 13.968 -8.259 1.00 74.44 155 ILE A N 1
ATOM 1273 C CA . ILE A 1 155 ? 18.734 15.269 -8.793 1.00 74.44 155 ILE A CA 1
ATOM 1274 C C . ILE A 1 155 ? 18.997 16.303 -7.690 1.00 74.44 155 ILE A C 1
ATOM 1276 O O . ILE A 1 155 ? 18.125 16.572 -6.863 1.00 74.44 155 ILE A O 1
ATOM 1280 N N . ALA A 1 156 ? 20.220 16.833 -7.647 1.00 58.19 156 ALA A N 1
ATOM 1281 C CA . ALA A 1 156 ? 20.640 17.914 -6.753 1.00 58.19 156 ALA A CA 1
ATOM 1282 C C . ALA A 1 156 ? 21.211 19.089 -7.553 1.00 58.19 156 ALA A C 1
ATOM 1284 O O . ALA A 1 156 ? 21.950 18.830 -8.531 1.00 58.19 156 ALA A O 1
#

Organism: Neisseria gonorrhoeae (strain ATCC 700825 / FA 1090) (NCBI:txid242231)